Protein AF-A0A6W0BKZ5-F1 (afdb_monomer_lite)

Organism: Salmonella enterica (NCBI:txid28901)

Sequence (71 aa):
MTSISTLGAIAAL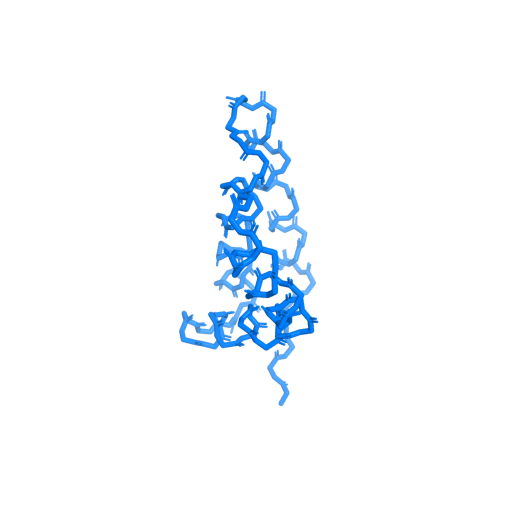VVAIVLILRKVSPAYGMMAGALVGGLIGGADLLQTVSLMVSGAQGIVNAVLRILAAGV

Foldseek 3Di:
DLDQAPVLLVQLVVQLVVCVVVVHDSVVSNVVSQQSSCVVSVHDNVRSVVVVCVVCVVCVVVVVVVVVVVD

pLDDT: mean 85.06, std 8.99, range [42.0, 94.12]

Radius of gyration: 14.01 Å; chains: 1; bounding box: 35×15×34 Å

Secondary structure (DSSP, 8-state):
--PPPHHHHHHHHHHHHHHHHTT--HH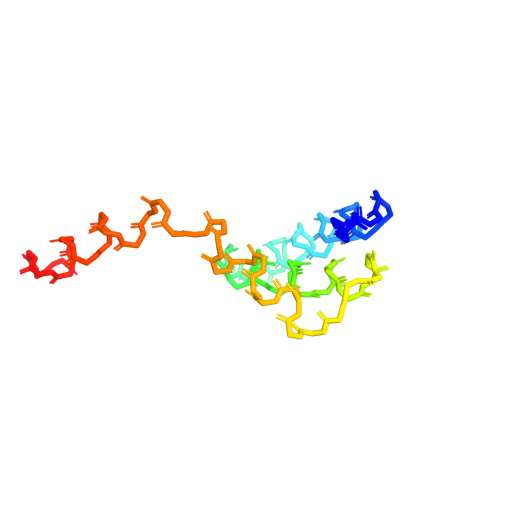HHHHHHHHHHHHHTT--HHHHHHHHHHHHHHHHHHHHHHHHTT-

Structure (mmCIF, N/CA/C/O backbone):
data_AF-A0A6W0BKZ5-F1
#
_entry.id   AF-A0A6W0BKZ5-F1
#
loop_
_atom_site.group_PDB
_atom_site.id
_atom_site.type_symbol
_atom_site.label_atom_id
_atom_site.label_alt_id
_atom_site.label_comp_id
_atom_site.label_asym_id
_atom_site.label_entity_id
_atom_site.label_seq_id
_atom_site.pdbx_PDB_ins_code
_atom_site.Cartn_x
_atom_site.Cartn_y
_atom_site.Cartn_z
_atom_site.occupancy
_atom_site.B_iso_or_equiv
_atom_site.auth_seq_id
_atom_site.auth_comp_id
_atom_site.auth_asym_id
_atom_site.auth_atom_id
_atom_site.pdbx_PDB_model_num
ATOM 1 N N . MET A 1 1 ? 19.221 1.797 1.868 1.00 42.00 1 MET A N 1
ATOM 2 C CA . MET A 1 1 ? 18.071 2.608 1.422 1.00 42.00 1 MET A CA 1
ATOM 3 C C . MET A 1 1 ? 17.717 2.141 0.029 1.00 42.00 1 MET A C 1
ATOM 5 O O . MET A 1 1 ? 18.416 2.472 -0.916 1.00 42.00 1 MET A O 1
ATOM 9 N N . THR A 1 2 ? 16.737 1.260 -0.085 1.00 51.56 2 THR A N 1
ATOM 10 C CA . THR A 1 2 ? 16.284 0.750 -1.376 1.00 51.56 2 THR A CA 1
ATOM 11 C C . THR A 1 2 ? 15.275 1.732 -1.939 1.00 51.56 2 THR A C 1
ATOM 13 O O . THR A 1 2 ? 14.112 1.776 -1.549 1.00 51.56 2 THR A O 1
ATOM 16 N N . SER A 1 3 ? 15.787 2.611 -2.791 1.00 58.75 3 SER A N 1
ATOM 17 C CA . SER A 1 3 ? 14.996 3.608 -3.490 1.00 58.75 3 SER A CA 1
ATOM 18 C C . SER A 1 3 ? 14.013 2.898 -4.410 1.00 58.75 3 SER A C 1
ATOM 20 O O . SER A 1 3 ? 14.423 2.175 -5.316 1.00 58.75 3 SER A O 1
ATOM 22 N N . ILE A 1 4 ? 12.719 3.105 -4.181 1.00 64.19 4 ILE A N 1
ATOM 23 C CA . ILE A 1 4 ? 11.696 2.723 -5.151 1.00 64.19 4 ILE A CA 1
ATOM 24 C C . ILE A 1 4 ? 11.960 3.560 -6.401 1.00 64.19 4 ILE A C 1
ATOM 26 O O . ILE A 1 4 ? 12.022 4.790 -6.324 1.00 64.19 4 ILE A O 1
ATOM 30 N N . SER A 1 5 ? 12.149 2.902 -7.545 1.00 75.31 5 SER A N 1
ATOM 31 C CA . SER A 1 5 ? 12.338 3.608 -8.809 1.00 75.31 5 SER A CA 1
ATOM 32 C C . SER A 1 5 ? 11.132 4.506 -9.092 1.00 75.31 5 SER A C 1
ATOM 34 O O . SER A 1 5 ? 9.981 4.093 -8.929 1.00 75.31 5 SER A O 1
ATOM 36 N N . THR A 1 6 ? 11.383 5.732 -9.552 1.00 76.75 6 THR A N 1
ATOM 37 C CA . THR A 1 6 ? 10.333 6.690 -9.932 1.00 76.75 6 THR A CA 1
ATOM 38 C C . THR A 1 6 ? 9.382 6.109 -10.982 1.00 76.75 6 THR A C 1
ATOM 40 O O . THR A 1 6 ? 8.189 6.403 -10.954 1.00 76.75 6 THR A O 1
ATOM 43 N N . LEU A 1 7 ? 9.871 5.202 -11.838 1.00 77.19 7 LEU A N 1
ATOM 44 C CA . LEU A 1 7 ? 9.043 4.430 -12.769 1.00 77.19 7 LEU A CA 1
ATOM 45 C C . LEU A 1 7 ? 8.025 3.533 -12.048 1.00 77.19 7 LEU A C 1
ATOM 47 O O . LEU A 1 7 ? 6.867 3.475 -12.458 1.00 77.19 7 LEU A O 1
ATOM 51 N N . GLY A 1 8 ? 8.431 2.864 -10.966 1.00 81.88 8 GLY A N 1
ATOM 52 C CA . GLY A 1 8 ? 7.547 2.018 -10.161 1.00 81.88 8 GLY A CA 1
ATOM 53 C C . GLY A 1 8 ? 6.446 2.821 -9.475 1.00 81.88 8 GLY A C 1
ATOM 54 O O . GLY A 1 8 ? 5.288 2.410 -9.481 1.00 81.88 8 GLY A O 1
ATOM 55 N N . ALA A 1 9 ? 6.773 4.015 -8.970 1.00 83.25 9 ALA A N 1
ATOM 56 C CA . ALA A 1 9 ? 5.794 4.921 -8.367 1.00 83.25 9 ALA A CA 1
ATOM 57 C C . ALA A 1 9 ? 4.761 5.440 -9.386 1.00 83.25 9 ALA A C 1
ATOM 59 O O . ALA A 1 9 ? 3.565 5.474 -9.095 1.00 83.25 9 ALA A O 1
ATOM 60 N N . ILE A 1 10 ? 5.196 5.795 -10.600 1.00 87.88 10 ILE A N 1
ATOM 61 C CA . ILE A 1 10 ? 4.287 6.212 -11.679 1.00 87.88 10 ILE A CA 1
ATOM 62 C C . ILE A 1 10 ? 3.383 5.044 -12.099 1.00 87.88 10 ILE A C 1
ATOM 64 O O . ILE A 1 10 ? 2.176 5.229 -12.251 1.00 87.88 10 ILE A O 1
ATOM 68 N N . ALA A 1 11 ? 3.928 3.830 -12.223 1.00 86.12 11 ALA A N 1
ATOM 69 C CA . ALA A 1 11 ? 3.134 2.637 -12.510 1.00 86.12 11 ALA A CA 1
ATOM 70 C C . ALA A 1 11 ? 2.095 2.357 -11.407 1.00 86.12 11 ALA A C 1
ATOM 72 O O . ALA A 1 11 ? 0.933 2.090 -11.718 1.00 86.12 11 ALA A O 1
ATOM 73 N N . ALA A 1 12 ? 2.479 2.494 -10.132 1.00 88.19 12 ALA A N 1
ATOM 74 C CA . ALA A 1 12 ? 1.581 2.372 -8.979 1.00 88.19 12 ALA A CA 1
ATOM 75 C C . ALA A 1 12 ? 0.373 3.309 -9.097 1.00 88.19 12 ALA A C 1
ATOM 77 O O . ALA A 1 12 ? -0.771 2.894 -8.902 1.00 88.19 12 ALA A O 1
ATOM 78 N N . LEU A 1 13 ? 0.644 4.571 -9.446 1.00 90.06 13 LEU A N 1
ATOM 79 C CA . LEU A 1 13 ? -0.360 5.617 -9.586 1.00 90.06 13 LEU A CA 1
ATOM 80 C C . LEU A 1 13 ? -1.346 5.291 -10.712 1.00 90.06 13 LEU A C 1
ATOM 82 O O . LEU A 1 13 ? -2.556 5.358 -10.507 1.00 90.06 13 LEU A O 1
ATOM 86 N N . VAL A 1 14 ? -0.843 4.886 -11.881 1.00 91.88 14 VAL A N 1
ATOM 87 C CA . VAL A 1 14 ? -1.690 4.515 -13.023 1.00 91.88 14 VAL A CA 1
ATOM 88 C C . VAL A 1 14 ? -2.576 3.317 -12.674 1.00 91.88 14 VAL A C 1
ATOM 90 O O . VAL A 1 14 ? -3.784 3.369 -12.902 1.00 91.88 14 VAL A O 1
ATOM 93 N N . VAL A 1 15 ? -2.015 2.265 -12.070 1.00 88.00 15 VAL A N 1
ATOM 94 C CA . VAL A 1 15 ? -2.772 1.065 -11.675 1.00 88.00 15 VAL A CA 1
ATOM 95 C C . VAL A 1 15 ? -3.851 1.405 -10.645 1.00 88.00 15 VAL A C 1
ATOM 97 O O . VAL A 1 15 ? -5.001 0.993 -10.808 1.00 88.00 15 VAL A O 1
ATOM 100 N N . ALA A 1 16 ? -3.517 2.195 -9.621 1.00 88.81 16 ALA A N 1
ATOM 101 C CA . ALA A 1 16 ? -4.474 2.611 -8.600 1.00 88.81 16 ALA A CA 1
ATOM 102 C C . ALA A 1 16 ? -5.635 3.416 -9.203 1.00 88.81 16 ALA A C 1
ATOM 104 O O . ALA A 1 16 ? -6.798 3.115 -8.930 1.00 88.81 16 ALA A O 1
ATOM 105 N N . ILE A 1 17 ? -5.340 4.391 -10.071 1.00 91.75 17 ILE A N 1
ATOM 106 C CA . ILE A 1 17 ? -6.362 5.211 -10.733 1.00 91.75 17 ILE A CA 1
ATOM 107 C C . ILE A 1 17 ? -7.255 4.344 -11.624 1.00 91.75 17 ILE A C 1
ATOM 109 O O . ILE A 1 17 ? -8.477 4.447 -11.540 1.00 91.75 17 ILE A O 1
ATOM 113 N N . VAL A 1 18 ? -6.681 3.449 -12.434 1.00 92.31 18 VAL A N 1
ATOM 114 C CA . VAL A 1 18 ? -7.460 2.553 -13.304 1.00 92.31 18 VAL A CA 1
ATOM 115 C C . VAL A 1 18 ? -8.401 1.666 -12.482 1.00 92.31 18 VAL A C 1
ATOM 117 O O . VAL A 1 18 ? -9.566 1.512 -12.850 1.00 92.31 18 VAL A O 1
ATOM 120 N N . LEU A 1 19 ? -7.944 1.120 -11.350 1.00 88.00 19 LEU A N 1
ATOM 121 C CA . LEU A 1 19 ? -8.782 0.299 -10.470 1.00 88.00 19 LEU A CA 1
ATOM 122 C C . LEU A 1 19 ? -9.924 1.105 -9.833 1.00 88.00 19 LEU A C 1
ATOM 124 O O . LEU A 1 19 ? -11.062 0.631 -9.815 1.00 88.00 19 LEU A O 1
ATOM 128 N N . ILE A 1 20 ? -9.653 2.334 -9.382 1.00 91.19 20 ILE A N 1
ATOM 129 C CA . ILE A 1 20 ? -10.678 3.243 -8.842 1.00 91.19 20 ILE A CA 1
ATOM 130 C C . ILE A 1 20 ? -11.731 3.561 -9.913 1.00 91.19 20 ILE A C 1
ATOM 132 O O . ILE A 1 20 ? -12.932 3.471 -9.652 1.00 91.19 20 ILE A O 1
ATOM 136 N N . LEU A 1 21 ? -11.302 3.857 -11.145 1.00 92.12 21 LEU A N 1
ATOM 137 C CA . LEU A 1 21 ? -12.209 4.123 -12.267 1.00 92.12 21 LEU A CA 1
ATOM 138 C C . LEU A 1 21 ? -13.059 2.898 -12.647 1.00 92.12 21 LEU A C 1
ATOM 140 O O . LEU A 1 21 ? -14.184 3.058 -13.118 1.00 92.12 21 LEU A O 1
ATOM 144 N N . ARG A 1 22 ? -12.588 1.669 -12.383 1.00 89.75 22 ARG A N 1
ATOM 145 C CA . ARG A 1 22 ? -13.376 0.431 -12.553 1.00 89.75 22 ARG A CA 1
ATOM 146 C C . ARG A 1 22 ? -14.324 0.112 -11.384 1.00 89.75 22 ARG A C 1
ATOM 148 O O . ARG A 1 22 ? -14.796 -1.017 -11.294 1.00 89.75 22 ARG A O 1
ATOM 155 N N . LYS A 1 23 ? -14.651 1.085 -10.524 1.00 83.94 23 LYS A N 1
ATOM 156 C CA . LYS A 1 23 ? -15.520 0.933 -9.334 1.00 83.94 23 LYS A CA 1
ATOM 157 C C . LYS A 1 23 ? -14.981 -0.015 -8.251 1.00 83.94 23 LYS A C 1
ATOM 159 O O . LYS A 1 23 ? -15.747 -0.467 -7.400 1.00 83.94 23 LYS A O 1
ATOM 164 N N . VAL A 1 24 ? -13.683 -0.312 -8.235 1.00 85.88 24 VAL A N 1
ATOM 165 C CA . VAL A 1 24 ? -13.075 -0.992 -7.082 1.00 85.88 24 VAL A CA 1
ATOM 166 C C . VAL A 1 24 ? -13.006 0.000 -5.919 1.00 85.88 24 VAL A C 1
ATOM 168 O O . VAL A 1 24 ? -12.806 1.197 -6.135 1.00 85.88 24 VAL A O 1
ATOM 171 N N . SER A 1 25 ? -13.183 -0.472 -4.680 1.00 88.50 25 SER A N 1
ATOM 172 C CA . SER A 1 25 ? -13.055 0.411 -3.5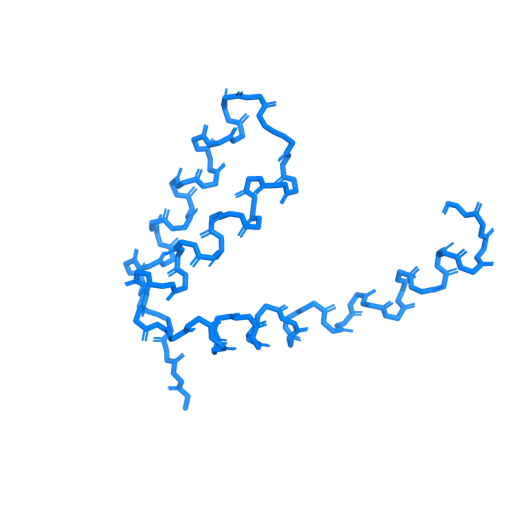19 1.00 88.50 25 SER A CA 1
ATOM 173 C C . SER A 1 25 ? -11.662 1.074 -3.518 1.00 88.50 25 SER A C 1
ATOM 175 O O . SER A 1 25 ? -10.659 0.400 -3.797 1.00 88.50 25 SER A O 1
ATOM 177 N N . PRO A 1 26 ? -11.556 2.380 -3.208 1.00 87.69 26 PRO A N 1
ATOM 178 C CA . PRO A 1 26 ? -10.275 3.085 -3.247 1.00 87.69 26 PRO A CA 1
ATOM 179 C C . PRO A 1 26 ? -9.191 2.441 -2.379 1.00 87.69 26 PRO A C 1
ATOM 181 O O . PRO A 1 26 ? -8.024 2.443 -2.757 1.00 87.69 26 PRO A O 1
ATOM 184 N N . ALA A 1 27 ? -9.573 1.826 -1.256 1.00 89.25 27 ALA A N 1
ATOM 185 C CA . ALA A 1 27 ? -8.643 1.123 -0.379 1.00 89.25 27 ALA A CA 1
ATOM 186 C C . ALA A 1 27 ? -7.971 -0.070 -1.086 1.00 89.25 27 ALA A C 1
ATOM 188 O O . ALA A 1 27 ? -6.747 -0.194 -1.048 1.00 89.25 27 ALA A O 1
ATOM 189 N N . TYR A 1 28 ? -8.745 -0.915 -1.781 1.00 87.81 28 TYR A N 1
ATOM 190 C CA . TYR A 1 28 ? -8.187 -2.045 -2.534 1.00 87.81 28 TYR A CA 1
ATOM 191 C C . TYR A 1 28 ? -7.380 -1.578 -3.748 1.00 87.81 28 TYR A C 1
ATOM 193 O O . TYR A 1 28 ? -6.321 -2.141 -4.023 1.00 87.81 28 TYR A O 1
ATOM 201 N N . GLY A 1 29 ? -7.831 -0.522 -4.435 1.00 87.06 29 GLY A N 1
ATOM 202 C CA . GLY A 1 29 ? -7.093 0.075 -5.552 1.00 87.0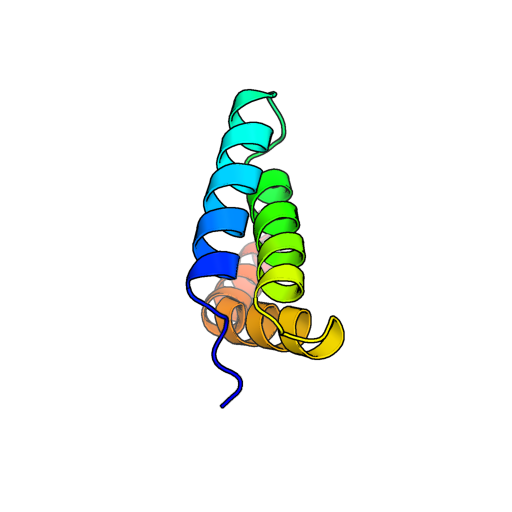6 29 GLY A CA 1
ATOM 203 C C . GLY A 1 29 ? -5.718 0.601 -5.132 1.00 87.06 29 GLY A C 1
ATOM 204 O O . GLY A 1 29 ? -4.721 0.324 -5.797 1.00 87.06 29 GLY A O 1
ATOM 205 N N . MET A 1 30 ? -5.646 1.294 -3.993 1.00 89.69 30 MET A N 1
ATOM 206 C CA . MET A 1 30 ? -4.386 1.810 -3.454 1.00 89.69 30 MET A CA 1
ATOM 207 C C . MET A 1 30 ? -3.460 0.698 -2.948 1.00 89.69 30 MET A C 1
ATOM 209 O O . MET A 1 30 ? -2.266 0.742 -3.232 1.00 89.69 30 MET A O 1
ATOM 213 N N . MET A 1 31 ? -3.986 -0.326 -2.265 1.00 89.44 31 MET A N 1
ATOM 214 C CA . MET A 1 31 ? -3.178 -1.474 -1.826 1.00 89.44 31 MET A CA 1
ATOM 215 C C . MET A 1 31 ? -2.589 -2.251 -3.011 1.00 89.44 31 MET A C 1
ATOM 217 O O . MET A 1 31 ? -1.393 -2.540 -3.024 1.00 89.44 31 MET A O 1
ATOM 221 N N . ALA A 1 32 ? -3.403 -2.546 -4.028 1.00 87.94 32 ALA A N 1
ATOM 222 C CA . ALA A 1 32 ? -2.947 -3.240 -5.228 1.00 87.94 32 ALA A CA 1
ATOM 223 C C . ALA A 1 32 ? -1.930 -2.403 -6.019 1.00 87.94 32 ALA A C 1
ATOM 225 O O . ALA A 1 32 ? -0.894 -2.922 -6.429 1.00 87.94 32 ALA A O 1
ATOM 226 N N . GLY A 1 33 ? -2.185 -1.100 -6.181 1.00 87.81 33 GLY A N 1
ATOM 227 C CA . GLY A 1 33 ? -1.253 -0.179 -6.831 1.00 87.81 33 GLY A CA 1
ATOM 228 C C . GLY A 1 33 ? 0.095 -0.102 -6.112 1.00 87.81 33 GLY A C 1
ATOM 229 O O . GLY A 1 33 ? 1.130 -0.175 -6.764 1.00 87.81 33 GLY A O 1
ATOM 230 N N . ALA A 1 34 ? 0.102 -0.031 -4.778 1.00 86.88 34 ALA A N 1
ATOM 231 C CA . ALA A 1 34 ? 1.330 0.010 -3.981 1.00 86.88 34 ALA A CA 1
ATOM 232 C C . ALA A 1 34 ? 2.145 -1.293 -4.066 1.00 86.88 34 ALA A C 1
ATOM 234 O O . ALA A 1 34 ? 3.367 -1.238 -4.190 1.00 86.88 34 ALA A O 1
ATOM 235 N N . LEU A 1 35 ? 1.483 -2.456 -4.063 1.00 88.00 35 LEU A N 1
ATOM 236 C CA . LEU A 1 35 ? 2.146 -3.753 -4.233 1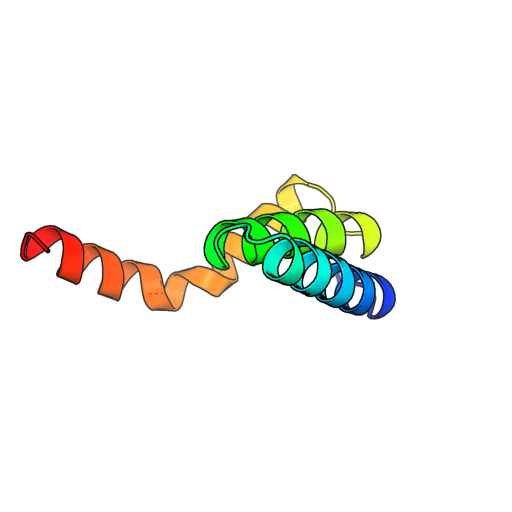.00 88.00 35 LEU A CA 1
ATOM 237 C C . LEU A 1 35 ? 2.768 -3.893 -5.627 1.00 88.00 35 LEU A C 1
ATOM 239 O O . LEU A 1 35 ? 3.944 -4.227 -5.753 1.00 88.00 35 LEU A O 1
ATOM 243 N N . VAL A 1 36 ? 1.996 -3.592 -6.675 1.00 86.75 36 VAL A N 1
ATOM 244 C CA . VAL A 1 36 ? 2.469 -3.649 -8.066 1.00 86.75 36 VAL A CA 1
ATOM 245 C C . VAL A 1 36 ? 3.577 -2.618 -8.304 1.00 86.75 36 VAL A C 1
ATOM 247 O O . VAL A 1 36 ? 4.591 -2.923 -8.927 1.00 86.75 36 VAL A O 1
ATOM 250 N N . GLY A 1 37 ? 3.429 -1.416 -7.753 1.00 85.56 37 GLY A N 1
ATOM 251 C CA . GLY A 1 37 ? 4.405 -0.335 -7.839 1.00 85.56 37 GLY A CA 1
ATOM 252 C C . GLY A 1 37 ? 5.719 -0.606 -7.115 1.00 85.56 37 GLY A C 1
ATOM 253 O O . GLY A 1 37 ? 6.777 -0.248 -7.628 1.00 85.56 37 GLY A O 1
ATOM 254 N N . GLY A 1 38 ? 5.674 -1.258 -5.949 1.00 84.38 38 GLY A N 1
ATOM 255 C CA . GLY A 1 38 ? 6.875 -1.667 -5.219 1.00 84.38 38 GLY A CA 1
ATOM 256 C C . GLY A 1 38 ? 7.667 -2.735 -5.969 1.00 84.38 38 GLY A C 1
ATOM 257 O O . GLY A 1 38 ? 8.874 -2.586 -6.153 1.00 84.38 38 GLY A O 1
ATOM 258 N N . LEU A 1 39 ? 6.967 -3.737 -6.511 1.00 84.88 39 LEU A N 1
ATOM 259 C CA . LEU A 1 39 ? 7.572 -4.798 -7.318 1.00 84.88 39 LEU A CA 1
ATOM 260 C C . LEU A 1 39 ? 8.201 -4.264 -8.612 1.00 84.88 39 LEU A C 1
ATOM 262 O O . LEU A 1 39 ? 9.360 -4.549 -8.903 1.00 84.88 39 LEU A O 1
ATOM 266 N N . ILE A 1 40 ? 7.470 -3.439 -9.370 1.00 82.69 40 ILE A N 1
ATOM 267 C CA . ILE A 1 40 ? 7.990 -2.804 -10.597 1.00 82.69 40 ILE A CA 1
ATOM 268 C C . ILE A 1 40 ? 9.108 -1.803 -10.265 1.00 82.69 40 ILE A C 1
ATOM 270 O O . ILE A 1 40 ? 10.037 -1.610 -11.046 1.00 82.69 40 ILE A O 1
ATOM 274 N N . GLY A 1 41 ? 9.045 -1.177 -9.090 1.00 79.38 41 GLY A N 1
ATOM 275 C CA . GLY A 1 41 ? 10.041 -0.234 -8.591 1.00 79.38 41 GLY A CA 1
ATOM 276 C C . GLY A 1 41 ? 11.369 -0.860 -8.163 1.00 79.38 41 GLY A C 1
ATOM 277 O O . GLY A 1 41 ? 12.248 -0.109 -7.740 1.00 79.38 41 GLY A O 1
ATOM 278 N N . GLY A 1 42 ? 11.525 -2.185 -8.274 1.00 76.44 42 GLY A N 1
ATOM 279 C CA . GLY A 1 42 ? 12.744 -2.915 -7.919 1.00 76.44 42 GLY A CA 1
ATOM 280 C C . GLY A 1 42 ? 12.848 -3.281 -6.437 1.00 76.44 42 GLY A C 1
ATOM 281 O O . GLY A 1 42 ? 13.918 -3.688 -5.985 1.00 76.44 42 GLY A O 1
ATOM 282 N N . ALA A 1 43 ? 11.766 -3.130 -5.665 1.00 78.62 43 ALA A N 1
ATOM 283 C CA . ALA A 1 43 ? 11.704 -3.615 -4.295 1.00 78.62 43 ALA A CA 1
ATOM 284 C C . ALA A 1 43 ? 11.184 -5.057 -4.265 1.00 78.62 43 ALA A C 1
ATOM 286 O O . ALA A 1 43 ? 10.200 -5.398 -4.918 1.00 78.62 43 ALA A O 1
ATOM 287 N N . ASP A 1 44 ? 11.832 -5.899 -3.462 1.00 84.31 44 ASP A N 1
ATOM 288 C CA . ASP A 1 44 ? 11.366 -7.263 -3.215 1.00 84.31 44 ASP A CA 1
ATOM 289 C C . ASP A 1 44 ? 9.997 -7.254 -2.508 1.00 84.31 44 ASP A C 1
ATOM 291 O O . ASP A 1 44 ? 9.607 -6.254 -1.890 1.00 84.31 44 ASP A O 1
ATOM 295 N N . LEU A 1 45 ? 9.262 -8.364 -2.555 1.00 80.81 45 LEU A N 1
ATOM 296 C CA . LEU A 1 45 ? 7.912 -8.456 -1.992 1.00 80.81 45 LEU A CA 1
ATOM 297 C C . LEU A 1 45 ? 7.922 -8.151 -0.483 1.00 80.81 45 LEU A C 1
ATOM 299 O O . LEU A 1 45 ? 7.147 -7.325 -0.000 1.00 80.81 45 LEU A O 1
ATOM 303 N N . LEU A 1 46 ? 8.871 -8.744 0.252 1.00 85.69 46 LEU A N 1
ATOM 304 C CA . LEU A 1 46 ? 9.057 -8.507 1.690 1.00 85.69 46 LEU A CA 1
ATOM 305 C C . LEU A 1 46 ? 9.430 -7.055 1.998 1.00 85.69 46 LEU A C 1
ATOM 307 O O . LEU A 1 46 ? 8.970 -6.478 2.983 1.00 85.69 46 LEU A O 1
ATOM 311 N N . GLN A 1 47 ? 10.248 -6.448 1.144 1.00 84.06 47 GLN A N 1
ATOM 312 C CA . GLN A 1 47 ? 10.696 -5.077 1.328 1.00 84.06 47 GLN A CA 1
ATOM 313 C C . GLN A 1 47 ? 9.572 -4.077 1.051 1.00 84.06 47 GLN A C 1
ATOM 315 O O . GLN A 1 47 ? 9.395 -3.132 1.812 1.00 84.06 47 GLN A O 1
ATOM 320 N N . THR A 1 48 ? 8.782 -4.314 0.005 1.00 84.69 48 THR A N 1
ATOM 321 C CA . THR A 1 48 ? 7.598 -3.517 -0.332 1.00 84.69 48 THR A CA 1
ATOM 322 C C . THR A 1 48 ? 6.594 -3.533 0.817 1.00 84.69 48 THR A C 1
ATOM 324 O O . THR A 1 48 ? 6.156 -2.477 1.266 1.00 84.69 48 THR A O 1
ATOM 327 N N . VAL A 1 49 ? 6.289 -4.716 1.360 1.00 86.56 49 VAL A N 1
ATOM 328 C CA . VAL A 1 49 ? 5.381 -4.850 2.509 1.00 86.56 49 VAL A CA 1
ATOM 329 C C . VAL A 1 49 ? 5.959 -4.173 3.753 1.00 86.56 49 VAL A C 1
ATOM 331 O O . VAL A 1 49 ? 5.244 -3.441 4.431 1.00 86.56 49 VAL A O 1
ATOM 334 N N . SER A 1 50 ? 7.254 -4.344 4.034 1.00 87.75 50 SER A N 1
ATOM 335 C CA . SER A 1 50 ? 7.916 -3.679 5.164 1.00 87.75 50 SER A CA 1
ATOM 336 C C . SER A 1 50 ? 7.843 -2.148 5.061 1.00 87.75 50 SER A C 1
ATOM 338 O O . SER A 1 50 ? 7.500 -1.476 6.035 1.00 87.75 50 SER A O 1
ATOM 340 N N . LEU A 1 51 ? 8.057 -1.589 3.864 1.00 85.69 51 LEU A N 1
ATOM 341 C CA . LEU A 1 51 ? 7.903 -0.155 3.596 1.00 85.69 51 LEU A CA 1
ATOM 342 C C . LEU A 1 51 ? 6.453 0.315 3.777 1.00 85.69 51 LEU A C 1
ATOM 344 O O . LEU A 1 51 ? 6.224 1.367 4.373 1.00 85.69 51 LEU A O 1
ATOM 348 N N . MET A 1 52 ? 5.470 -0.468 3.323 1.00 86.94 52 MET A N 1
ATOM 349 C CA . MET A 1 52 ? 4.050 -0.163 3.533 1.00 86.94 52 MET A CA 1
ATOM 350 C C . MET A 1 52 ? 3.681 -0.155 5.024 1.00 86.94 52 MET A C 1
ATOM 352 O O . MET A 1 52 ? 3.007 0.767 5.483 1.00 86.94 52 MET A O 1
ATOM 356 N N . VAL A 1 53 ? 4.149 -1.142 5.794 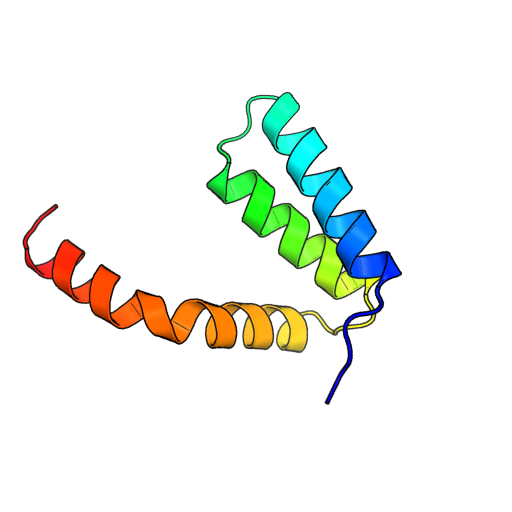1.00 88.31 53 VAL A N 1
ATOM 357 C CA . VAL A 1 53 ? 3.897 -1.239 7.243 1.00 88.31 53 VAL A CA 1
ATOM 358 C C . VAL A 1 53 ? 4.567 -0.090 7.993 1.00 88.31 53 VAL A C 1
ATOM 360 O O . VAL A 1 53 ? 3.932 0.547 8.833 1.00 88.31 53 VAL A O 1
ATOM 363 N N . SER A 1 54 ? 5.821 0.221 7.658 1.00 88.06 54 SER A N 1
ATOM 364 C CA . SER A 1 54 ? 6.548 1.344 8.253 1.00 88.06 54 SER A CA 1
ATOM 365 C C . SER A 1 54 ? 5.865 2.686 7.961 1.00 88.06 54 SER A C 1
ATOM 367 O O . SER A 1 54 ? 5.720 3.503 8.868 1.00 88.06 54 SER A O 1
ATOM 369 N N . GLY A 1 55 ? 5.357 2.894 6.740 1.00 85.31 55 GLY A N 1
ATOM 370 C CA . GLY A 1 55 ? 4.603 4.101 6.384 1.00 85.31 55 GLY A CA 1
ATOM 371 C C . GLY A 1 55 ? 3.259 4.228 7.111 1.00 85.31 55 GLY A C 1
ATOM 372 O O . GLY A 1 55 ? 2.847 5.330 7.469 1.00 85.31 55 GLY A O 1
ATOM 373 N N . ALA A 1 56 ? 2.584 3.107 7.381 1.00 87.12 56 ALA A N 1
ATOM 374 C CA . ALA A 1 56 ? 1.299 3.091 8.079 1.00 87.12 56 ALA A CA 1
ATOM 375 C C . ALA A 1 56 ? 1.423 3.250 9.606 1.00 87.12 56 ALA A C 1
ATOM 377 O O . ALA A 1 56 ? 0.435 3.572 10.271 1.00 87.12 56 ALA A O 1
ATOM 378 N N . GLN A 1 57 ? 2.616 3.051 10.176 1.00 88.00 57 GLN A N 1
ATOM 379 C CA . GLN A 1 57 ? 2.846 2.963 11.622 1.00 88.00 57 GLN A CA 1
ATOM 380 C C . GLN A 1 57 ? 2.324 4.179 12.408 1.00 88.00 57 GLN A C 1
ATOM 382 O O . GLN A 1 57 ? 1.813 4.019 13.517 1.00 88.00 57 GLN A O 1
ATOM 387 N N . GLY A 1 58 ? 2.372 5.381 11.820 1.00 87.31 58 GLY A N 1
ATOM 388 C CA . GLY A 1 58 ? 1.857 6.606 12.445 1.00 87.31 58 GLY A CA 1
ATOM 389 C C . GLY A 1 58 ? 0.337 6.621 12.657 1.00 87.31 58 GLY A C 1
ATOM 390 O O . GLY A 1 58 ? -0.150 7.297 13.560 1.00 87.31 58 GLY A O 1
ATOM 391 N N . ILE A 1 59 ? -0.415 5.851 11.866 1.00 91.19 59 ILE A N 1
ATOM 392 C CA . ILE A 1 59 ? -1.884 5.806 11.917 1.00 91.19 59 ILE A CA 1
ATOM 393 C C . ILE A 1 59 ? -2.380 4.599 12.730 1.00 91.19 59 ILE A C 1
ATOM 395 O O . ILE A 1 59 ? -3.471 4.653 13.296 1.00 91.19 59 ILE A O 1
ATOM 399 N N . VAL A 1 60 ? -1.574 3.538 12.876 1.00 91.31 60 VAL A N 1
ATOM 400 C CA . VAL A 1 60 ? -1.967 2.297 13.578 1.00 91.31 60 VAL A CA 1
ATOM 401 C C . VAL A 1 60 ? -2.462 2.565 15.002 1.00 91.31 60 VAL A C 1
ATOM 403 O O . VAL A 1 60 ? -3.501 2.040 15.391 1.00 91.31 60 VAL A O 1
ATOM 406 N N . ASN A 1 61 ? -1.783 3.418 15.775 1.00 92.44 61 ASN A N 1
ATOM 407 C CA . ASN A 1 61 ? -2.212 3.736 17.143 1.00 92.44 61 ASN A CA 1
ATOM 408 C C . ASN A 1 61 ? -3.574 4.461 17.163 1.00 92.44 61 ASN A C 1
ATOM 410 O O . ASN A 1 61 ? -4.459 4.120 17.946 1.00 92.44 61 ASN A O 1
ATOM 414 N N . ALA A 1 62 ? -3.784 5.413 16.249 1.00 92.62 62 ALA A N 1
ATOM 415 C CA . ALA A 1 62 ? -5.073 6.088 16.113 1.00 92.62 62 ALA A CA 1
ATOM 416 C C . ALA A 1 62 ? -6.194 5.099 15.748 1.00 92.62 62 ALA A C 1
ATOM 418 O O . ALA A 1 62 ? -7.268 5.150 16.341 1.00 92.62 62 ALA A O 1
ATOM 419 N N . VAL A 1 63 ? -5.928 4.155 14.842 1.00 90.88 63 VAL A N 1
ATOM 420 C CA . VAL A 1 63 ? -6.891 3.115 14.445 1.00 90.88 63 VAL A CA 1
ATOM 421 C C . VAL A 1 63 ? -7.212 2.169 15.601 1.00 90.88 63 VAL A C 1
ATOM 423 O O . VAL A 1 63 ? -8.382 1.890 15.835 1.00 90.88 63 VAL A O 1
ATOM 426 N N . LEU A 1 64 ? -6.215 1.729 16.375 1.00 92.44 64 LEU A N 1
ATOM 427 C CA . LEU A 1 64 ? -6.441 0.895 17.563 1.00 92.44 64 LEU A CA 1
ATOM 428 C C . LEU A 1 64 ? -7.331 1.596 18.598 1.00 92.44 64 LEU A C 1
ATOM 430 O O . LEU A 1 64 ? -8.181 0.957 19.211 1.00 92.44 64 LEU A O 1
ATOM 434 N N . ARG A 1 65 ? -7.182 2.916 18.759 1.00 92.25 65 ARG A N 1
ATOM 435 C CA . ARG A 1 65 ? -8.058 3.718 19.627 1.00 92.25 65 ARG A CA 1
ATOM 436 C C . ARG A 1 65 ? -9.489 3.811 19.094 1.00 92.25 65 ARG A C 1
ATOM 438 O O . ARG A 1 65 ? -10.416 3.750 19.893 1.00 92.25 65 ARG A O 1
ATOM 445 N N . ILE A 1 66 ? -9.670 3.952 17.779 1.00 94.12 66 ILE A N 1
ATOM 446 C CA . ILE A 1 66 ? -11.000 3.970 17.144 1.00 94.12 66 ILE A CA 1
ATOM 447 C C . ILE A 1 66 ? -11.689 2.609 17.318 1.00 94.12 66 ILE A C 1
ATOM 449 O O . ILE A 1 66 ? -12.835 2.563 17.752 1.00 94.12 66 ILE A O 1
ATOM 453 N N . LEU A 1 67 ? -10.967 1.511 17.079 1.00 90.88 67 LEU A N 1
ATOM 454 C CA . LEU A 1 67 ? -11.476 0.148 17.269 1.00 90.88 67 LEU A CA 1
ATOM 455 C C . LEU A 1 67 ? -11.864 -0.124 18.729 1.00 90.88 67 LEU A C 1
ATOM 457 O O . LEU A 1 67 ? -12.914 -0.701 18.994 1.00 90.88 67 LEU A O 1
ATOM 461 N N . ALA A 1 68 ? -11.047 0.320 19.691 1.00 93.69 68 ALA A N 1
ATOM 462 C CA . ALA A 1 68 ? -11.351 0.180 21.116 1.00 93.69 68 ALA A CA 1
ATOM 463 C C . ALA A 1 68 ? -12.585 0.993 21.552 1.00 93.69 68 ALA A C 1
ATOM 465 O O . ALA A 1 68 ? -13.261 0.610 22.504 1.00 93.69 68 ALA A O 1
ATOM 466 N N . ALA A 1 69 ? -12.889 2.096 20.860 1.00 93.25 69 ALA A N 1
ATOM 467 C CA . ALA A 1 69 ? -14.094 2.892 21.086 1.00 93.25 69 ALA A CA 1
ATOM 468 C C . ALA A 1 69 ? -15.373 2.243 20.513 1.00 93.25 69 ALA A C 1
ATOM 470 O O . ALA A 1 69 ? -16.464 2.753 20.763 1.00 93.25 69 ALA A O 1
ATOM 471 N N . GLY A 1 70 ? -15.255 1.124 19.787 1.00 84.50 70 GLY A N 1
ATOM 472 C CA . GLY A 1 70 ? -16.389 0.360 19.260 1.00 84.50 70 GLY A CA 1
ATOM 473 C C . GLY A 1 70 ? -17.015 0.928 17.982 1.00 84.50 70 GLY A C 1
ATOM 474 O O . GLY A 1 70 ? -18.182 0.639 17.720 1.00 84.50 70 GLY A O 1
ATOM 475 N N . VAL A 1 71 ? -16.269 1.741 17.221 1.00 73.50 71 VAL A N 1
ATOM 476 C CA . VAL A 1 71 ? -16.650 2.215 15.873 1.00 73.50 71 VAL A CA 1
ATOM 477 C C . VAL A 1 71 ? -16.343 1.160 14.816 1.00 73.50 71 VAL A C 1
ATOM 479 O O . VAL A 1 71 ? -15.260 0.536 14.906 1.00 73.50 71 VAL A O 1
#